Protein AF-A0A6C0HY42-F1 (afdb_monomer)

Solvent-accessible surface area (backbone atoms only — not comparable to full-atom values): 9119 Å² total; per-residue (Å²): 134,84,84,76,76,87,57,76,43,75,45,61,34,90,90,68,52,73,44,54,26,35,78,44,75,42,88,98,57,100,47,29,30,34,29,37,79,88,49,22,34,44,34,54,45,28,61,44,69,70,33,31,77,52,70,77,39,95,42,83,61,40,69,47,57,35,31,26,32,68,61,51,50,46,52,54,63,47,49,51,82,48,88,44,68,67,49,56,48,54,50,49,61,56,50,58,71,39,79,75,55,71,49,68,34,89,91,75,40,67,66,82,74,52,70,69,55,49,44,79,47,73,42,58,66,94,60,50,65,50,74,43,66,39,90,91,49,33,8,33,46,80,48,77,52,61,76,89,78,67,78,76,128

Foldseek 3Di:
DDPQDQDFDWAQAVVRDTWTWGWADDPPDPATFTATPLRWTKFKWFQAFPQCLLVVDPDPVSVVVRGGVVLVSCQRNCVQVPVDPVSVVVVLVVCVVDPVQPDADPPRDRSHDPSRRMDIDTGHPPWDWDWDADPPGRTIDIGTDDPVVPPDD

Mean predicted aligned error: 9.88 Å

pLDDT: mean 71.2, std 15.82, range [33.25, 92.88]

Sequence (153 aa):
MSFMFNYPIILTLPTGETINCKEVPVPNTSYSKLVKSDNSVAVLFCPNDGAGWSTDYPSSAANQLVFDSRIVQAVLSHEFYTNTQSVYEKCMKYISQFPWTQEPYLNNVPFFTAFSGLQVHFIPKHTMFRMFRTEYNGGESIELFHSSKYMVT

Secondary structure (DSSP, 8-state):
--------EEEE-TTS-EEEEEEEEPTTSS-EEEEETTSPEEEEE--STT--TTTS---TTHHHHTTBHHHHHHHHTTTTTTT-HHHHHHHHHHHTTSGGGGSPBGGGB-S----TT-EEEEEPTT-EEEEEE-TTTS-EEEEEE-GGG----

Organism: NCBI:txid1070528

Radius of gyration: 16.17 Å; Cα contacts (8 Å, |Δi|>4): 244; chains: 1; bounding box: 46×38×44 Å

Structure (mmCIF, N/CA/C/O backbone):
data_AF-A0A6C0HY42-F1
#
_entry.id   AF-A0A6C0HY42-F1
#
loop_
_atom_site.group_PDB
_atom_site.id
_atom_site.type_symbol
_atom_site.label_atom_id
_atom_site.label_alt_id
_atom_site.label_comp_id
_atom_site.label_asym_id
_atom_site.label_entity_id
_atom_site.label_seq_id
_atom_site.pdbx_PDB_ins_code
_atom_site.Cartn_x
_atom_site.Cartn_y
_atom_site.Cartn_z
_atom_site.occupancy
_atom_site.B_iso_or_equiv
_atom_site.auth_seq_id
_atom_site.auth_comp_id
_atom_site.auth_asym_id
_atom_site.auth_atom_id
_atom_site.pdbx_PDB_model_num
ATOM 1 N N . MET A 1 1 ? 5.161 -15.107 22.741 1.00 36.44 1 MET A N 1
ATOM 2 C CA . MET A 1 1 ? 3.863 -14.629 22.217 1.00 36.44 1 MET A CA 1
ATOM 3 C C . MET A 1 1 ? 3.922 -13.115 22.190 1.00 36.44 1 MET A C 1
ATOM 5 O O . MET A 1 1 ? 4.096 -12.527 23.248 1.00 36.44 1 MET A O 1
ATOM 9 N N . SER A 1 2 ? 3.900 -12.499 21.007 1.00 36.00 2 SER A N 1
ATOM 10 C CA . SER A 1 2 ? 3.871 -11.037 20.893 1.00 36.00 2 SER A CA 1
ATOM 11 C C . SER A 1 2 ? 2.430 -10.575 21.083 1.00 36.00 2 SER A C 1
ATOM 13 O O . SER A 1 2 ? 1.546 -11.003 20.341 1.00 36.00 2 SER A O 1
ATOM 15 N N . PHE A 1 3 ? 2.183 -9.762 22.107 1.00 38.75 3 PHE A N 1
ATOM 16 C CA . PHE A 1 3 ? 0.905 -9.090 22.298 1.00 38.75 3 PHE A CA 1
ATOM 17 C C . PHE A 1 3 ? 0.795 -8.000 21.231 1.00 38.75 3 PHE A C 1
ATOM 19 O O . PHE A 1 3 ? 1.297 -6.894 21.403 1.00 38.75 3 PHE A O 1
ATOM 26 N N . MET A 1 4 ? 0.182 -8.325 20.093 1.00 45.66 4 MET A N 1
ATOM 27 C CA . MET A 1 4 ? -0.217 -7.305 19.131 1.00 45.66 4 MET A CA 1
ATOM 28 C C . MET A 1 4 ? -1.410 -6.569 19.709 1.00 45.66 4 MET A C 1
ATOM 30 O O . MET A 1 4 ? -2.524 -7.086 19.789 1.00 45.66 4 MET A O 1
ATOM 34 N N . PHE A 1 5 ? -1.131 -5.372 20.197 1.00 43.66 5 PHE A N 1
ATOM 35 C CA . PHE A 1 5 ? -2.146 -4.478 20.688 1.00 43.66 5 PHE A CA 1
ATOM 36 C C . PHE A 1 5 ? -3.115 -4.135 19.548 1.00 43.66 5 PHE A C 1
ATOM 38 O O . PHE A 1 5 ? 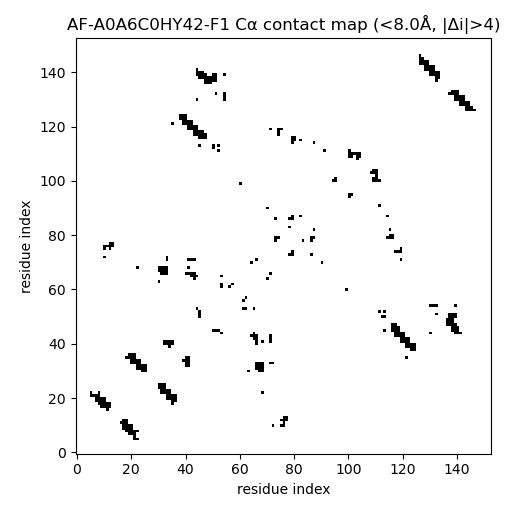-2.751 -3.455 18.594 1.00 43.66 5 PHE A O 1
ATOM 45 N N . ASN A 1 6 ? -4.366 -4.584 19.672 1.00 53.88 6 ASN A N 1
ATOM 46 C CA . ASN A 1 6 ? -5.510 -4.161 18.855 1.00 53.88 6 ASN A CA 1
ATOM 47 C C . ASN A 1 6 ? -5.911 -2.705 19.179 1.00 53.88 6 ASN A C 1
ATOM 49 O O . ASN A 1 6 ? -7.094 -2.403 19.346 1.00 53.88 6 ASN A O 1
ATOM 53 N N . TYR A 1 7 ? -4.948 -1.797 19.345 1.00 57.47 7 TYR A N 1
ATOM 54 C CA . TYR A 1 7 ? -5.291 -0.392 19.498 1.00 57.47 7 TYR A CA 1
ATOM 55 C C . TYR A 1 7 ? -5.738 0.156 18.142 1.00 57.47 7 TYR A C 1
ATOM 57 O O . TYR A 1 7 ? -5.118 -0.156 17.121 1.00 57.47 7 TYR A O 1
ATOM 65 N N . PRO A 1 8 ? -6.821 0.949 18.109 1.00 74.75 8 PRO A N 1
ATOM 66 C CA . PRO A 1 8 ? -7.194 1.651 16.897 1.00 74.75 8 PRO A CA 1
ATOM 67 C C . PRO A 1 8 ? -6.042 2.577 16.497 1.00 74.75 8 PRO A C 1
ATOM 69 O O . PRO A 1 8 ? -5.612 3.429 17.274 1.00 74.75 8 PRO A O 1
ATOM 72 N N . ILE A 1 9 ? -5.538 2.393 15.280 1.00 80.88 9 ILE A N 1
ATOM 73 C CA . ILE A 1 9 ? -4.623 3.329 14.638 1.00 80.88 9 ILE A CA 1
ATOM 74 C C . ILE A 1 9 ? -5.495 4.432 14.058 1.00 80.88 9 ILE A C 1
ATOM 76 O O . ILE A 1 9 ? -6.280 4.189 13.141 1.00 80.88 9 ILE A O 1
ATOM 80 N N . ILE A 1 10 ? -5.372 5.634 14.608 1.00 81.81 10 ILE A N 1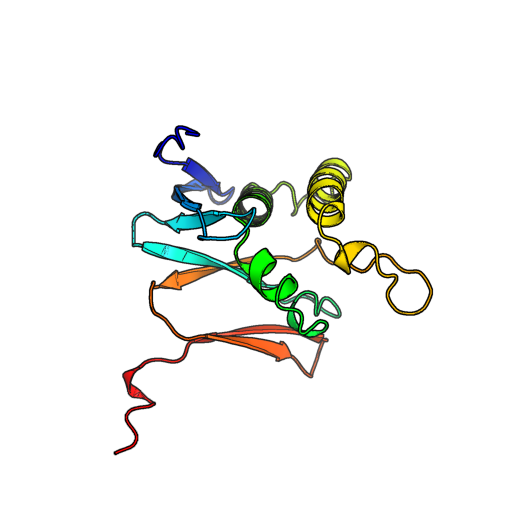
ATOM 81 C CA . ILE A 1 10 ? -6.073 6.814 14.110 1.00 81.81 10 ILE A CA 1
ATOM 82 C C . ILE A 1 10 ? -5.090 7.582 13.234 1.00 81.81 10 ILE A C 1
ATOM 84 O O . ILE A 1 10 ? -4.116 8.143 13.732 1.00 81.81 10 ILE A O 1
ATOM 88 N N . LEU A 1 11 ? -5.329 7.574 11.924 1.00 80.50 11 LEU A N 1
ATOM 89 C CA . LEU A 1 11 ? -4.542 8.341 10.962 1.00 80.50 11 LEU A CA 1
ATOM 90 C C . LEU A 1 11 ? -5.287 9.622 10.621 1.00 80.50 11 LEU A C 1
ATOM 92 O O . LEU A 1 11 ? -6.400 9.563 10.109 1.00 80.50 11 LEU A O 1
ATOM 96 N N . THR A 1 12 ? -4.667 10.770 10.865 1.00 80.25 12 THR A N 1
ATOM 97 C CA . THR A 1 12 ? -5.182 12.053 10.384 1.00 80.25 12 THR A CA 1
ATOM 98 C C . THR A 1 12 ? -4.605 12.311 9.001 1.00 80.25 12 THR A C 1
ATOM 100 O O . THR A 1 12 ? -3.409 12.564 8.859 1.00 80.25 12 THR A O 1
ATOM 103 N N . LEU A 1 13 ? -5.451 12.226 7.979 1.00 78.56 13 LEU A N 1
ATOM 104 C CA . LEU A 1 13 ? -5.133 12.725 6.651 1.00 78.56 13 LEU A CA 1
ATOM 105 C C . LEU A 1 13 ? -5.011 14.252 6.719 1.00 78.56 13 LEU A C 1
ATOM 107 O O . LEU A 1 13 ? -5.702 14.891 7.508 1.00 78.56 13 LEU A O 1
ATOM 111 N N . PRO A 1 14 ? -4.219 14.898 5.866 1.00 67.69 14 PRO A N 1
ATOM 112 C CA . PRO A 1 14 ? -4.125 16.358 5.855 1.00 67.69 14 PRO A CA 1
ATOM 113 C C . PRO A 1 14 ? -5.231 17.058 5.087 1.00 67.69 14 PRO A C 1
ATOM 115 O O . PRO A 1 14 ? -5.273 18.282 5.083 1.00 67.69 14 PRO A O 1
ATOM 118 N N . THR A 1 15 ? -6.189 16.314 4.538 1.00 76.56 15 THR A N 1
ATOM 119 C CA . THR A 1 15 ? -7.536 16.862 4.342 1.00 76.56 15 THR A CA 1
ATOM 120 C C . THR A 1 15 ? -8.206 17.221 5.680 1.00 76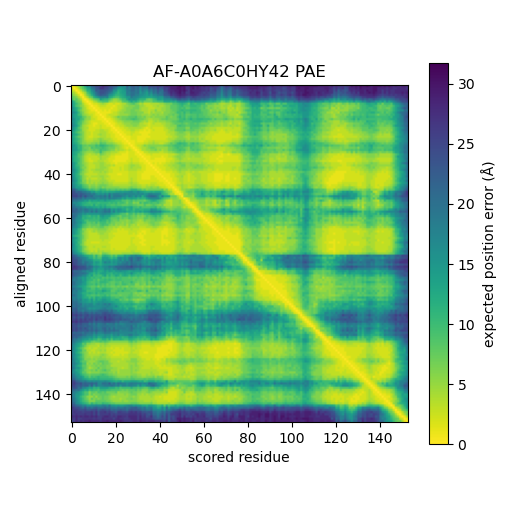.56 15 THR A C 1
ATOM 122 O O . THR A 1 15 ? -9.236 17.885 5.685 1.00 76.56 15 THR A O 1
ATOM 125 N N . GLY A 1 16 ? -7.642 16.787 6.814 1.00 77.94 16 GLY A N 1
ATOM 126 C CA . GLY A 1 16 ? -8.212 16.883 8.157 1.00 77.94 16 GLY A CA 1
ATOM 127 C C . GLY A 1 16 ? -9.094 15.686 8.522 1.00 77.94 16 GLY A C 1
ATOM 128 O O . GLY A 1 16 ? -9.514 15.566 9.671 1.00 77.94 16 GLY A O 1
ATOM 129 N N . GLU A 1 17 ? -9.369 14.791 7.569 1.00 83.25 17 GLU A N 1
ATOM 130 C CA . GLU A 1 17 ? -10.146 13.575 7.800 1.00 83.25 17 GLU A CA 1
ATOM 131 C C . GLU A 1 17 ? -9.366 12.595 8.680 1.00 83.25 17 GLU A C 1
ATOM 133 O O . GLU A 1 17 ? -8.184 12.339 8.456 1.00 83.25 17 GLU A O 1
ATOM 138 N N . THR A 1 18 ? -10.035 12.002 9.665 1.00 84.69 18 THR A N 1
ATOM 139 C CA . THR A 1 18 ? -9.458 10.933 10.478 1.00 84.69 18 THR A CA 1
ATOM 140 C C . THR A 1 18 ? -9.950 9.575 10.006 1.00 84.69 18 THR A C 1
ATOM 142 O O . THR A 1 18 ? -11.141 9.342 9.808 1.00 84.69 18 THR A O 1
ATOM 145 N N . ILE A 1 19 ? -9.013 8.647 9.849 1.00 85.69 19 ILE A N 1
ATOM 146 C CA . ILE A 1 19 ? -9.291 7.266 9.500 1.00 85.69 19 ILE A CA 1
ATOM 147 C C . ILE A 1 19 ? -8.983 6.378 10.697 1.00 85.69 19 ILE A C 1
ATOM 149 O O . ILE A 1 19 ? -7.846 6.311 11.161 1.00 85.69 19 ILE A O 1
ATOM 153 N N . ASN A 1 20 ? -9.986 5.613 11.122 1.00 89.25 20 ASN A N 1
ATOM 154 C CA . ASN A 1 20 ? -9.824 4.561 12.116 1.00 89.25 20 ASN A CA 1
ATOM 155 C C . ASN A 1 20 ? -9.437 3.247 11.436 1.00 89.25 20 ASN A C 1
ATOM 157 O O . ASN A 1 20 ? -10.212 2.682 10.660 1.00 89.25 20 ASN A O 1
ATOM 161 N N . CYS A 1 21 ? -8.246 2.756 11.754 1.00 90.12 21 CYS A N 1
ATOM 162 C CA . CYS A 1 21 ? -7.685 1.524 11.225 1.00 90.12 21 CYS A CA 1
ATOM 163 C C . CYS A 1 21 ? -7.236 0.576 12.338 1.00 90.12 21 CYS A C 1
ATOM 165 O O . CYS A 1 21 ? -7.128 0.938 13.507 1.00 90.12 21 CYS A O 1
ATOM 167 N N . LYS A 1 22 ? -6.915 -0.652 11.946 1.00 91.12 22 LYS A N 1
ATOM 168 C CA . LYS A 1 22 ? -6.145 -1.609 12.738 1.00 91.12 22 LYS A CA 1
ATOM 169 C C . LYS A 1 22 ? -5.136 -2.320 11.849 1.00 91.12 22 LYS A C 1
ATOM 171 O O . LYS A 1 22 ? -5.382 -2.513 10.656 1.00 91.12 22 LYS A O 1
ATOM 176 N N . GLU A 1 23 ? -4.031 -2.748 12.440 1.00 91.00 23 GLU A N 1
ATOM 177 C CA . GLU A 1 23 ? -3.105 -3.665 11.787 1.00 91.00 23 GLU A CA 1
ATOM 178 C C . GLU A 1 23 ? -3.580 -5.107 11.947 1.00 91.00 23 GLU A C 1
ATOM 180 O O . GLU A 1 23 ? -3.886 -5.568 13.045 1.00 91.00 23 GLU A O 1
ATOM 185 N N . VAL A 1 24 ? -3.645 -5.830 10.831 1.00 90.38 24 VAL A N 1
ATOM 186 C CA . VAL A 1 24 ? -4.001 -7.247 10.797 1.00 90.38 24 VAL A CA 1
ATOM 187 C C . VAL A 1 24 ? -2.799 -8.038 10.288 1.00 90.38 24 VAL A C 1
ATOM 189 O O . VAL A 1 24 ? -2.446 -7.899 9.116 1.00 90.38 24 VAL A O 1
ATOM 192 N N . PRO A 1 25 ? -2.159 -8.869 11.124 1.00 88.44 25 PRO A N 1
ATOM 193 C CA . PRO A 1 25 ? -1.016 -9.682 10.714 1.00 88.44 25 PRO A CA 1
ATOM 194 C C . PRO A 1 25 ? -1.400 -10.661 9.613 1.00 88.44 25 PRO A C 1
ATOM 196 O O . PRO A 1 25 ? -2.484 -11.250 9.654 1.00 88.44 25 PRO A O 1
ATOM 199 N N . VAL A 1 26 ? -0.505 -10.869 8.650 1.00 83.25 26 VAL A N 1
ATOM 200 C CA . VAL A 1 26 ? -0.706 -11.881 7.612 1.00 83.25 26 VAL A CA 1
ATOM 201 C C . VAL A 1 26 ? 0.022 -13.162 8.018 1.00 83.25 26 VAL A C 1
ATOM 203 O O . VAL A 1 26 ? 1.242 -13.129 8.207 1.00 83.25 26 VAL A O 1
ATOM 206 N N . PRO A 1 27 ? -0.692 -14.298 8.162 1.00 81.88 27 PRO A N 1
ATOM 207 C CA . PRO A 1 27 ? -0.080 -15.559 8.566 1.00 81.88 27 PRO A CA 1
ATOM 208 C C . PRO A 1 27 ? 1.107 -15.938 7.677 1.00 81.88 27 PRO A C 1
ATOM 210 O O . PRO A 1 27 ? 1.027 -15.815 6.457 1.00 81.88 27 PRO A O 1
ATOM 213 N N . ASN A 1 28 ? 2.178 -16.446 8.292 1.00 78.94 28 ASN A N 1
ATOM 214 C CA . ASN A 1 28 ? 3.399 -16.915 7.620 1.00 78.94 28 ASN A CA 1
ATOM 215 C C . ASN A 1 28 ? 4.183 -15.834 6.857 1.00 78.94 28 ASN A C 1
ATOM 217 O O . ASN A 1 28 ? 4.946 -16.149 5.947 1.00 78.94 28 ASN A O 1
ATOM 221 N N . THR A 1 29 ? 4.014 -14.565 7.227 1.00 74.12 29 THR A N 1
ATOM 222 C CA . THR A 1 29 ? 4.764 -13.446 6.642 1.00 74.12 29 THR A CA 1
ATOM 223 C C . THR A 1 29 ? 5.263 -12.503 7.738 1.00 74.12 29 THR A C 1
ATOM 225 O O . THR A 1 29 ? 4.818 -12.577 8.884 1.00 74.12 29 THR A O 1
ATOM 228 N N . SER A 1 30 ? 6.193 -11.611 7.395 1.00 73.62 30 SER A N 1
ATOM 229 C CA . SER A 1 30 ? 6.745 -10.592 8.301 1.00 73.62 30 SER A CA 1
ATOM 230 C C . SER A 1 30 ? 5.950 -9.277 8.314 1.00 73.62 30 SER A C 1
ATOM 232 O O . SER A 1 30 ? 6.405 -8.296 8.913 1.00 73.62 30 SER A O 1
ATOM 234 N N . TYR A 1 31 ? 4.786 -9.226 7.654 1.00 78.44 31 TYR A N 1
ATOM 235 C CA . TYR A 1 31 ? 4.009 -7.999 7.499 1.00 7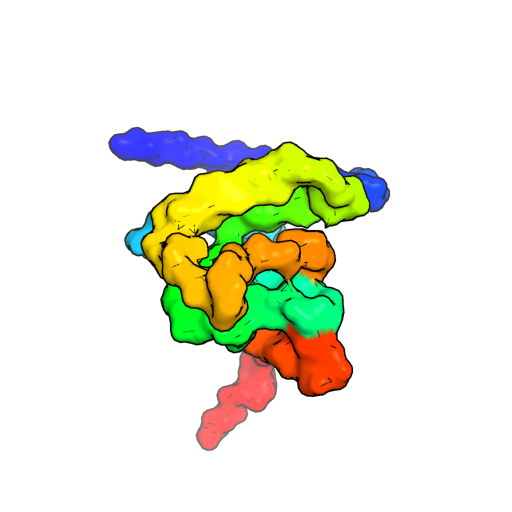8.44 31 TYR A CA 1
ATOM 236 C C . TYR A 1 31 ? 2.565 -8.113 8.001 1.00 78.44 31 TYR A C 1
ATOM 238 O O . TYR A 1 31 ? 2.004 -9.190 8.228 1.00 78.44 31 TYR A O 1
ATOM 246 N N . SER A 1 32 ? 1.960 -6.945 8.178 1.00 88.31 32 SER A N 1
ATOM 247 C CA . SER A 1 32 ? 0.561 -6.734 8.536 1.00 88.31 32 SER A CA 1
ATOM 248 C C . SER A 1 32 ? -0.115 -5.857 7.486 1.00 88.31 32 SER A C 1
ATOM 250 O O . SER A 1 32 ? 0.539 -5.082 6.793 1.00 88.31 32 SER A O 1
ATOM 252 N 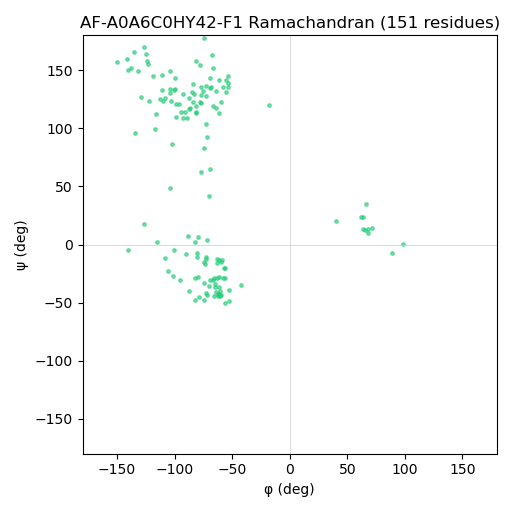N . LYS A 1 33 ? -1.438 -5.980 7.367 1.00 91.00 33 LYS A N 1
ATOM 253 C CA . LYS A 1 33 ? -2.283 -5.139 6.513 1.00 91.00 33 LYS A CA 1
ATOM 254 C C . LYS A 1 33 ? -2.952 -4.060 7.334 1.00 91.00 33 LYS A C 1
ATOM 256 O O . LYS A 1 33 ? -3.392 -4.332 8.451 1.00 91.00 33 LYS A O 1
ATOM 261 N N . LEU A 1 34 ? -3.100 -2.871 6.763 1.00 92.31 34 LEU A N 1
ATOM 262 C CA . LEU A 1 34 ? -3.936 -1.836 7.358 1.00 92.31 34 LEU A CA 1
ATOM 263 C C . LEU A 1 34 ? -5.397 -2.055 6.939 1.00 92.31 34 LEU A C 1
ATOM 265 O O . LEU A 1 34 ? -5.708 -2.117 5.748 1.00 92.31 34 LEU A O 1
ATOM 269 N N . VAL A 1 35 ? -6.289 -2.196 7.919 1.00 92.00 35 VAL A N 1
ATOM 270 C CA . VAL A 1 35 ? -7.721 -2.444 7.703 1.00 92.00 35 VAL A CA 1
ATOM 271 C C . VAL A 1 35 ? -8.530 -1.339 8.371 1.00 92.00 35 VAL A C 1
ATOM 273 O O . VAL A 1 35 ? -8.396 -1.133 9.577 1.00 92.00 35 VAL A O 1
ATOM 276 N N . LYS A 1 36 ? -9.372 -0.643 7.601 1.00 91.00 36 LYS A N 1
ATOM 277 C CA . LYS A 1 36 ? -10.301 0.383 8.101 1.00 91.00 36 LYS A CA 1
ATOM 278 C C . LYS A 1 36 ? -11.399 -0.230 8.977 1.00 91.00 36 LYS A C 1
ATOM 280 O O . LYS A 1 36 ? -11.671 -1.432 8.929 1.00 91.00 36 LYS A O 1
ATOM 285 N N . SER A 1 37 ? -12.076 0.611 9.755 1.00 88.00 37 SER A N 1
ATOM 286 C CA . SER A 1 37 ? -13.224 0.227 10.591 1.00 88.00 37 SER A CA 1
ATOM 287 C C . SER A 1 37 ? -14.389 -0.398 9.812 1.00 88.00 37 SER A C 1
ATOM 289 O O . SER A 1 37 ? -15.094 -1.243 10.357 1.00 88.00 37 SER A O 1
ATOM 291 N N . ASP A 1 38 ? -14.566 -0.043 8.537 1.00 89.06 38 ASP A N 1
ATOM 292 C CA . ASP A 1 38 ? -15.555 -0.635 7.621 1.00 89.06 38 ASP A CA 1
ATOM 293 C C . ASP A 1 38 ? -15.118 -1.992 7.021 1.00 89.06 38 ASP A C 1
ATOM 295 O O . ASP A 1 38 ? -15.807 -2.561 6.177 1.00 89.06 38 ASP A O 1
ATOM 299 N N . ASN A 1 39 ? -13.991 -2.540 7.485 1.00 88.94 39 ASN A N 1
ATOM 300 C CA . ASN A 1 39 ? -13.318 -3.740 6.984 1.00 88.94 39 ASN A CA 1
ATOM 301 C C . ASN A 1 39 ? -12.697 -3.619 5.583 1.00 88.94 39 ASN A C 1
ATOM 303 O O . ASN A 1 39 ? -12.245 -4.633 5.049 1.00 88.94 39 ASN A O 1
ATOM 307 N N . SER A 1 40 ? -12.609 -2.433 4.982 1.00 92.50 40 SER A N 1
ATOM 308 C CA . SER A 1 40 ? -11.810 -2.255 3.767 1.00 92.50 40 SER A CA 1
ATOM 309 C C . SER A 1 40 ? -10.308 -2.383 4.061 1.00 92.50 40 SER A C 1
ATOM 311 O O . SER A 1 40 ? -9.817 -2.012 5.129 1.00 92.50 40 SER A O 1
ATOM 313 N N . VAL A 1 41 ? -9.573 -2.970 3.120 1.00 92.38 41 VAL A N 1
ATOM 314 C CA . VAL A 1 41 ? -8.137 -3.247 3.199 1.00 92.38 41 VAL A CA 1
ATOM 315 C C . VAL A 1 41 ? -7.401 -2.224 2.347 1.00 92.38 41 VAL A C 1
ATOM 317 O O . VAL A 1 41 ? -7.760 -2.012 1.190 1.00 92.38 41 VAL A O 1
ATOM 320 N N . ALA A 1 42 ? -6.371 -1.601 2.911 1.00 92.88 42 ALA A N 1
ATOM 321 C CA . ALA A 1 42 ? -5.513 -0.686 2.173 1.00 92.88 42 ALA A CA 1
ATOM 322 C C . ALA A 1 42 ? -4.660 -1.435 1.139 1.00 92.88 42 ALA A C 1
ATOM 324 O O . ALA A 1 42 ? -4.053 -2.462 1.453 1.00 92.88 42 ALA A O 1
ATOM 325 N N . VAL A 1 43 ? -4.599 -0.887 -0.072 1.00 91.12 43 VAL A N 1
ATOM 326 C CA . VAL A 1 43 ? -3.778 -1.364 -1.185 1.00 91.12 43 VAL A CA 1
ATOM 327 C C . VAL A 1 43 ? -2.974 -0.198 -1.740 1.00 91.12 43 VAL A C 1
ATOM 329 O O . VAL A 1 43 ? -3.532 0.853 -2.056 1.00 91.12 43 VAL A O 1
ATOM 332 N N . LEU A 1 44 ? -1.664 -0.390 -1.835 1.00 87.88 44 LEU A N 1
ATOM 333 C CA . LEU A 1 44 ? -0.729 0.550 -2.438 1.00 87.88 44 LEU A CA 1
ATOM 334 C C . LEU A 1 44 ? -0.679 0.349 -3.947 1.00 87.88 44 LEU A C 1
ATOM 336 O O . LEU A 1 44 ? -0.625 -0.784 -4.411 1.00 87.88 44 LEU A O 1
ATOM 340 N N . PHE A 1 45 ? -0.644 1.445 -4.691 1.00 85.62 45 PHE A N 1
ATOM 341 C CA . PHE A 1 45 ? -0.405 1.460 -6.133 1.00 85.62 45 PHE A CA 1
ATOM 342 C C . PHE A 1 45 ? 0.280 2.774 -6.513 1.00 85.62 45 PHE A C 1
ATOM 344 O O . PHE A 1 45 ? 0.163 3.759 -5.780 1.00 85.62 45 PHE A O 1
ATOM 351 N N . CYS A 1 46 ? 0.990 2.813 -7.639 1.00 82.38 46 CYS A N 1
ATOM 352 C CA . CYS A 1 46 ? 1.618 4.042 -8.121 1.00 82.38 46 CYS A CA 1
ATOM 353 C C . CYS A 1 46 ? 1.039 4.478 -9.476 1.00 82.38 46 CYS A C 1
ATOM 355 O O . CYS A 1 46 ? 1.459 3.953 -10.503 1.00 82.38 46 CYS A O 1
ATOM 357 N N . PRO A 1 47 ? 0.095 5.437 -9.527 1.00 78.31 47 PRO A N 1
ATOM 358 C CA . PRO A 1 47 ? -0.512 5.879 -10.788 1.00 78.31 47 PRO A CA 1
ATOM 359 C C . PRO A 1 47 ? 0.408 6.730 -11.672 1.00 78.31 47 PRO A C 1
ATOM 361 O O . PRO A 1 47 ? 0.077 6.984 -12.830 1.00 78.31 47 PRO A O 1
ATOM 364 N N . ASN A 1 48 ? 1.535 7.196 -11.132 1.00 71.50 48 ASN A N 1
ATOM 365 C CA . ASN A 1 48 ? 2.444 8.098 -11.828 1.00 71.50 48 ASN A CA 1
ATOM 366 C C . ASN A 1 48 ? 3.325 7.367 -12.852 1.00 71.50 48 ASN A C 1
ATOM 368 O O . ASN A 1 48 ? 3.614 6.177 -12.719 1.00 71.50 48 ASN A O 1
ATOM 372 N N . ASP A 1 49 ? 3.774 8.123 -13.855 1.00 64.50 49 ASP A N 1
ATOM 373 C CA . ASP A 1 49 ? 4.562 7.630 -14.982 1.00 64.50 49 ASP A CA 1
ATOM 374 C C . ASP A 1 49 ? 5.819 6.862 -14.555 1.00 64.50 49 ASP A C 1
ATOM 376 O O . ASP A 1 49 ? 6.581 7.305 -13.695 1.00 64.50 49 ASP A O 1
ATOM 380 N N . GLY A 1 50 ? 6.062 5.727 -15.212 1.00 56.75 50 GLY A N 1
ATOM 381 C CA . GLY A 1 50 ? 7.297 4.951 -15.072 1.00 56.75 50 GLY A CA 1
ATOM 382 C C . GLY A 1 50 ? 7.506 4.276 -13.714 1.00 56.75 50 GLY A C 1
ATOM 383 O O . GLY A 1 50 ? 8.619 3.833 -13.443 1.00 56.75 50 GLY A O 1
ATOM 384 N N . ALA A 1 51 ? 6.476 4.203 -12.866 1.00 63.91 51 ALA A N 1
ATOM 385 C CA . ALA A 1 51 ? 6.625 3.678 -11.518 1.00 63.91 51 ALA A CA 1
ATOM 386 C C . ALA A 1 51 ? 6.588 2.150 -11.452 1.00 63.91 51 ALA A C 1
ATOM 388 O O . ALA A 1 51 ? 7.451 1.593 -10.780 1.00 63.91 51 ALA A O 1
ATOM 389 N N . GLY A 1 52 ? 5.607 1.504 -12.109 1.00 57.66 52 GLY A N 1
ATOM 390 C CA . GLY A 1 52 ? 5.490 0.048 -12.321 1.00 57.66 52 GLY A CA 1
ATOM 391 C C . GLY A 1 52 ? 5.869 -0.876 -11.153 1.00 57.66 52 GLY A C 1
ATOM 392 O O . GLY A 1 52 ? 6.211 -2.029 -11.385 1.00 57.66 52 GLY A O 1
ATOM 393 N N . TRP A 1 53 ? 5.881 -0.388 -9.912 1.00 69.69 53 TRP A N 1
ATOM 394 C CA . TRP A 1 53 ? 6.757 -0.931 -8.867 1.00 69.69 53 TRP A CA 1
ATOM 395 C C . TRP A 1 53 ? 6.349 -2.336 -8.415 1.00 69.69 53 TRP A C 1
ATOM 397 O O . TRP A 1 53 ? 7.203 -3.138 -8.037 1.00 69.69 53 TRP A O 1
ATOM 407 N N . SER A 1 54 ? 5.054 -2.647 -8.476 1.00 70.56 54 SER A N 1
ATOM 408 C CA . SER A 1 54 ? 4.513 -3.967 -8.162 1.00 70.56 54 SER A CA 1
ATOM 409 C C . SER A 1 54 ? 4.193 -4.783 -9.418 1.00 70.56 54 SER A C 1
ATOM 411 O O . SER A 1 54 ? 4.267 -6.010 -9.380 1.00 70.56 54 SER A O 1
ATOM 413 N N . THR A 1 55 ? 3.888 -4.130 -10.546 1.00 67.69 55 THR A N 1
ATOM 414 C CA . THR A 1 55 ? 3.557 -4.808 -11.812 1.00 67.69 55 THR A CA 1
ATOM 415 C C . THR A 1 55 ? 4.773 -5.250 -12.623 1.00 67.69 55 THR A C 1
ATOM 417 O O . THR A 1 55 ? 4.686 -6.244 -13.342 1.00 67.69 55 THR A O 1
ATOM 420 N N . ASP A 1 56 ? 5.903 -4.550 -12.513 1.00 65.56 56 ASP A N 1
ATOM 421 C CA . ASP A 1 56 ? 7.132 -4.850 -13.263 1.00 65.56 56 ASP A CA 1
ATOM 422 C C . ASP A 1 56 ? 7.938 -5.993 -12.622 1.00 65.56 56 ASP A C 1
ATOM 424 O O . ASP A 1 56 ? 8.892 -6.497 -13.218 1.00 65.56 56 ASP A O 1
ATOM 428 N N . TYR A 1 57 ? 7.534 -6.461 -11.434 1.00 61.78 57 TYR A N 1
ATOM 429 C CA . TYR A 1 57 ? 8.175 -7.582 -10.755 1.00 61.78 57 TYR A CA 1
ATOM 430 C C . TYR A 1 57 ? 7.158 -8.581 -10.204 1.00 61.78 57 TYR A C 1
ATOM 432 O O . TYR A 1 57 ? 6.668 -8.434 -9.081 1.00 61.78 57 TYR A O 1
ATOM 440 N N . PRO A 1 58 ? 6.868 -9.653 -10.960 1.00 58.19 58 PRO A N 1
ATOM 441 C CA . PRO A 1 58 ? 5.941 -10.695 -10.548 1.00 58.19 58 PRO A CA 1
ATOM 442 C C . PRO A 1 58 ? 6.596 -11.636 -9.524 1.00 58.19 58 PRO A C 1
ATOM 444 O O . PRO A 1 58 ? 6.756 -12.830 -9.768 1.00 58.19 58 PRO A O 1
ATOM 447 N N . SER A 1 59 ? 6.985 -11.115 -8.358 1.00 63.81 59 SER A N 1
ATOM 448 C CA . SER A 1 59 ? 7.383 -11.941 -7.220 1.00 63.81 59 SER A CA 1
ATOM 449 C C . SER A 1 59 ? 6.286 -11.992 -6.167 1.00 63.81 59 SER A C 1
ATOM 451 O O . SER A 1 59 ? 5.538 -11.039 -5.932 1.00 63.81 59 SER A O 1
ATOM 453 N N . SER A 1 60 ? 6.224 -13.122 -5.466 1.00 64.38 60 SER A N 1
ATOM 454 C CA . SER A 1 60 ? 5.324 -13.311 -4.329 1.00 64.38 60 SER A CA 1
ATOM 455 C C . SER A 1 60 ? 5.523 -12.266 -3.235 1.00 64.38 60 SER A C 1
ATOM 457 O O . SER A 1 60 ? 4.622 -12.081 -2.426 1.00 64.38 60 SER A O 1
ATOM 459 N N . ALA A 1 61 ? 6.670 -11.591 -3.195 1.00 64.81 61 ALA A N 1
ATOM 460 C CA . ALA A 1 61 ? 7.000 -10.617 -2.177 1.00 64.81 61 ALA A CA 1
ATOM 461 C C . ALA A 1 61 ? 6.686 -9.167 -2.592 1.00 64.81 61 ALA A C 1
ATOM 463 O O . ALA A 1 61 ? 6.246 -8.399 -1.739 1.00 64.81 61 ALA A O 1
ATOM 464 N N . ALA A 1 62 ? 6.757 -8.808 -3.879 1.00 65.06 62 ALA A N 1
ATOM 465 C CA . ALA A 1 62 ? 6.180 -7.549 -4.371 1.00 65.06 62 ALA A CA 1
ATOM 466 C C . ALA A 1 62 ? 4.664 -7.501 -4.102 1.00 65.06 62 ALA A C 1
ATOM 468 O O . ALA A 1 62 ? 4.156 -6.543 -3.522 1.00 65.06 62 ALA A O 1
ATOM 469 N N . ASN A 1 63 ? 3.972 -8.617 -4.354 1.00 69.94 63 ASN A N 1
ATOM 470 C CA . ASN A 1 63 ? 2.554 -8.802 -4.020 1.00 69.94 63 ASN A CA 1
ATOM 471 C C . ASN A 1 63 ? 2.241 -8.743 -2.511 1.00 69.94 63 ASN A C 1
ATOM 473 O O . ASN A 1 63 ? 1.077 -8.639 -2.128 1.00 69.94 63 ASN A O 1
ATOM 477 N N . GLN A 1 64 ? 3.243 -8.854 -1.635 1.00 73.81 64 GLN A N 1
ATOM 478 C CA . GLN A 1 64 ? 3.068 -8.685 -0.189 1.00 73.81 64 GLN A CA 1
ATOM 479 C C . GLN A 1 64 ? 3.203 -7.218 0.215 1.00 73.81 64 GLN A C 1
ATOM 481 O O . GLN A 1 64 ? 2.419 -6.733 1.031 1.00 73.81 64 GLN A O 1
ATOM 486 N N . LEU A 1 65 ? 4.149 -6.500 -0.394 1.00 77.62 65 LEU A N 1
ATOM 487 C CA . LEU A 1 65 ? 4.400 -5.095 -0.088 1.00 77.62 65 LEU A CA 1
ATOM 488 C C . LEU A 1 65 ? 3.241 -4.177 -0.459 1.00 77.62 65 LEU A C 1
ATOM 490 O O . LEU A 1 65 ? 3.037 -3.190 0.242 1.00 77.62 65 LEU A O 1
ATOM 494 N N . VAL A 1 66 ? 2.432 -4.521 -1.471 1.00 84.44 66 VAL A N 1
ATOM 495 C CA . VAL A 1 66 ? 1.226 -3.739 -1.823 1.00 84.44 66 VAL A CA 1
ATOM 496 C C . VAL A 1 66 ? 0.214 -3.640 -0.673 1.00 84.44 66 VAL A C 1
ATOM 498 O O . VAL A 1 66 ? -0.677 -2.798 -0.713 1.00 84.44 66 VAL A O 1
ATOM 501 N N . PHE A 1 67 ? 0.347 -4.476 0.362 1.00 87.75 67 PHE A N 1
ATOM 502 C CA . PHE A 1 67 ? -0.502 -4.454 1.549 1.00 87.75 67 PHE A CA 1
ATOM 503 C C . PHE A 1 67 ? 0.242 -4.087 2.844 1.00 87.75 67 PHE A C 1
ATOM 505 O O . PHE A 1 67 ? -0.389 -4.123 3.900 1.00 87.75 67 PHE A O 1
ATOM 512 N N . ASP A 1 68 ? 1.547 -3.785 2.820 1.00 86.44 68 ASP A N 1
ATOM 513 C CA . ASP A 1 68 ? 2.315 -3.573 4.056 1.00 86.44 68 ASP A CA 1
ATOM 514 C C . ASP A 1 68 ? 1.848 -2.307 4.790 1.00 86.44 68 ASP A C 1
ATOM 516 O O . ASP A 1 68 ? 1.931 -1.185 4.282 1.00 86.44 68 ASP A O 1
ATOM 520 N N . SER A 1 69 ? 1.362 -2.488 6.018 1.00 87.06 69 SER A N 1
ATOM 521 C CA . SER A 1 69 ? 0.761 -1.429 6.823 1.00 87.06 69 SER A CA 1
ATOM 522 C C . SER A 1 69 ? 1.718 -0.291 7.146 1.00 87.06 69 SER A C 1
ATOM 524 O O . SER A 1 69 ? 1.248 0.831 7.327 1.00 87.06 69 SER A O 1
ATOM 526 N N . ARG A 1 70 ? 3.033 -0.531 7.222 1.00 81.19 70 ARG A N 1
ATOM 527 C CA . ARG A 1 70 ? 4.011 0.529 7.509 1.00 81.19 70 ARG A CA 1
ATOM 528 C C . ARG A 1 70 ? 4.158 1.461 6.322 1.00 81.19 70 ARG A C 1
ATOM 530 O O . ARG A 1 70 ? 4.159 2.673 6.506 1.00 81.19 70 ARG A O 1
ATOM 537 N N . ILE A 1 71 ? 4.237 0.894 5.117 1.00 80.62 71 ILE A N 1
ATOM 538 C CA . ILE A 1 71 ? 4.322 1.676 3.881 1.00 80.62 71 ILE A CA 1
ATOM 539 C C . ILE A 1 71 ? 3.009 2.442 3.683 1.00 80.62 71 ILE A C 1
ATOM 541 O O . ILE A 1 71 ? 3.040 3.646 3.450 1.00 80.62 71 ILE A O 1
ATOM 545 N N . VAL A 1 72 ? 1.857 1.791 3.886 1.00 86.56 72 VAL A N 1
ATOM 546 C CA . VAL A 1 72 ? 0.537 2.448 3.840 1.00 86.56 72 VAL A CA 1
ATOM 547 C C . VAL A 1 72 ? 0.454 3.623 4.815 1.00 86.56 72 VAL A C 1
ATOM 549 O O . VAL A 1 72 ? 0.041 4.712 4.423 1.00 86.56 72 VAL A O 1
ATOM 552 N N . GLN A 1 73 ? 0.831 3.424 6.081 1.00 83.50 73 GLN A N 1
ATOM 553 C CA . GLN A 1 73 ? 0.780 4.481 7.095 1.00 83.50 73 GLN A CA 1
ATOM 554 C C . GLN A 1 73 ? 1.675 5.659 6.726 1.00 83.50 73 GLN A C 1
ATOM 556 O O . GLN A 1 73 ? 1.238 6.800 6.847 1.00 83.50 73 GLN A O 1
ATOM 561 N N . ALA A 1 74 ? 2.885 5.383 6.239 1.00 77.06 74 ALA A N 1
ATOM 562 C CA . ALA A 1 74 ? 3.805 6.421 5.808 1.00 77.06 74 ALA A CA 1
ATOM 563 C C . ALA A 1 74 ? 3.248 7.199 4.593 1.00 77.06 74 ALA A C 1
ATOM 565 O O . ALA A 1 74 ? 3.302 8.426 4.583 1.00 77.06 74 ALA A O 1
ATOM 566 N N . VAL A 1 75 ? 2.626 6.522 3.611 1.00 79.62 75 VAL A N 1
ATOM 567 C CA . VAL A 1 75 ? 1.955 7.171 2.461 1.00 79.62 75 VAL A CA 1
ATOM 568 C C . VAL A 1 75 ? 0.789 8.055 2.914 1.00 79.62 75 VAL A C 1
ATOM 570 O O . VAL A 1 75 ? 0.669 9.198 2.470 1.00 79.62 75 VAL A O 1
ATOM 573 N N . LEU A 1 76 ? -0.050 7.571 3.834 1.00 81.06 76 LEU A N 1
ATOM 574 C CA . LEU A 1 76 ? -1.210 8.319 4.329 1.00 81.06 76 LEU A CA 1
ATOM 575 C C . LEU A 1 76 ? -0.825 9.524 5.204 1.00 81.06 76 LEU A C 1
ATOM 577 O O . LEU A 1 76 ? -1.477 10.566 5.112 1.00 81.06 76 LEU A O 1
ATOM 581 N N . SER A 1 77 ? 0.238 9.424 6.009 1.00 74.12 77 SER A N 1
ATOM 582 C CA . SER A 1 77 ? 0.678 10.482 6.934 1.00 74.12 77 SER A CA 1
ATOM 583 C C . SER A 1 77 ? 1.307 11.710 6.256 1.00 74.12 77 SER A C 1
ATOM 585 O O . SER A 1 77 ? 1.739 12.629 6.945 1.00 74.12 77 SER A O 1
ATOM 587 N N . HIS A 1 78 ? 1.338 11.760 4.917 1.00 61.84 78 HIS A N 1
ATOM 588 C CA . HIS A 1 78 ? 1.901 12.861 4.116 1.00 61.84 78 HIS A CA 1
ATOM 589 C C . HIS A 1 78 ? 3.397 13.114 4.258 1.00 61.84 78 HIS A C 1
ATOM 591 O O . HIS A 1 78 ? 3.933 14.073 3.696 1.00 61.84 78 HIS A O 1
ATOM 597 N N . GLU A 1 79 ? 4.092 12.166 4.869 1.00 52.69 79 GLU A N 1
ATOM 598 C CA . GLU A 1 79 ? 5.541 12.062 4.821 1.00 52.69 79 GLU A CA 1
ATOM 599 C C . GLU A 1 79 ? 6.072 11.909 3.363 1.00 52.69 79 GLU A C 1
ATOM 601 O O . GLU A 1 79 ? 7.251 12.147 3.127 1.00 52.69 79 GLU A O 1
ATOM 606 N N . PHE A 1 80 ? 5.217 11.610 2.364 1.00 51.16 80 PHE A N 1
ATOM 607 C CA . PHE A 1 80 ? 5.608 11.437 0.947 1.00 51.16 80 PHE A CA 1
ATOM 608 C C . PHE A 1 80 ? 5.195 12.540 -0.041 1.00 51.16 80 PHE A C 1
ATOM 610 O O . PHE A 1 80 ? 5.691 12.543 -1.167 1.00 51.16 80 PHE A O 1
ATOM 617 N N . TYR A 1 81 ? 4.318 13.482 0.330 1.00 44.78 81 TYR A N 1
ATOM 618 C CA . TYR A 1 81 ? 4.047 14.655 -0.528 1.00 44.78 81 TYR A CA 1
ATOM 619 C C . TYR A 1 81 ? 5.135 15.718 -0.381 1.00 44.78 81 TYR A C 1
ATOM 621 O O . TYR A 1 81 ? 5.432 16.461 -1.315 1.00 44.78 81 TYR A O 1
ATOM 629 N N . THR A 1 82 ? 5.767 15.757 0.789 1.00 46.91 82 THR A N 1
ATOM 630 C CA . THR A 1 82 ? 7.050 16.421 0.970 1.00 46.91 82 THR A CA 1
ATOM 631 C C . THR A 1 82 ? 8.114 15.361 0.713 1.00 46.91 82 THR A C 1
ATOM 633 O O . THR A 1 82 ? 8.177 14.370 1.426 1.00 46.91 82 THR A O 1
ATOM 636 N N . ASN A 1 83 ? 8.909 15.505 -0.346 1.00 50.97 83 ASN A N 1
ATOM 637 C CA . ASN A 1 83 ? 9.978 14.563 -0.693 1.00 50.97 83 ASN A CA 1
ATOM 638 C C . ASN A 1 83 ? 11.120 14.657 0.339 1.00 50.97 83 ASN A C 1
ATOM 640 O O . ASN A 1 83 ? 12.203 15.165 0.053 1.00 50.97 83 ASN A O 1
ATOM 644 N N . THR A 1 84 ? 10.849 14.285 1.590 1.00 53.62 84 THR A N 1
ATOM 645 C CA . THR A 1 84 ? 11.830 14.340 2.663 1.00 53.62 84 THR A CA 1
ATOM 646 C C . THR A 1 84 ? 12.616 13.040 2.649 1.00 53.62 84 THR A C 1
ATOM 648 O O . THR A 1 84 ? 12.087 11.948 2.853 1.00 53.62 84 THR A O 1
ATOM 651 N N . GLN A 1 85 ? 13.917 13.179 2.414 1.00 62.34 85 GLN A N 1
ATOM 652 C CA . GLN A 1 85 ? 14.909 12.107 2.381 1.00 62.34 85 GLN A CA 1
ATOM 653 C C . GLN A 1 85 ? 14.729 11.066 3.514 1.00 62.34 85 GLN A C 1
ATOM 655 O O . GLN A 1 85 ? 14.902 9.871 3.292 1.00 62.34 85 GLN A O 1
ATOM 660 N N . SER A 1 86 ? 14.292 11.493 4.706 1.00 63.91 86 SER A N 1
ATOM 661 C CA . SER A 1 86 ? 14.096 10.631 5.883 1.00 63.91 86 SER A CA 1
ATOM 662 C C . SER A 1 86 ? 13.054 9.518 5.698 1.00 63.91 86 SER A C 1
ATOM 664 O O . SER A 1 86 ? 13.221 8.413 6.214 1.00 63.91 86 SER A O 1
ATOM 666 N N . VAL A 1 87 ? 11.969 9.785 4.977 1.00 62.75 87 VAL A N 1
ATOM 667 C CA . VAL A 1 87 ? 10.840 8.850 4.820 1.00 62.75 87 VAL A CA 1
ATOM 668 C C . VAL A 1 87 ? 11.192 7.786 3.798 1.00 62.75 87 VAL A C 1
ATOM 670 O O . VAL A 1 87 ? 11.019 6.589 4.045 1.00 62.75 87 VAL A O 1
ATOM 673 N N . TYR A 1 88 ? 11.774 8.238 2.688 1.00 67.50 88 TYR A N 1
ATOM 674 C CA . TYR A 1 88 ? 12.399 7.381 1.696 1.00 67.50 88 TYR A CA 1
ATOM 675 C C . TYR A 1 88 ? 13.423 6.450 2.358 1.00 67.50 88 TYR A C 1
ATOM 677 O O . TYR A 1 88 ? 13.340 5.240 2.189 1.00 67.50 88 TYR A O 1
ATOM 685 N N . GLU A 1 89 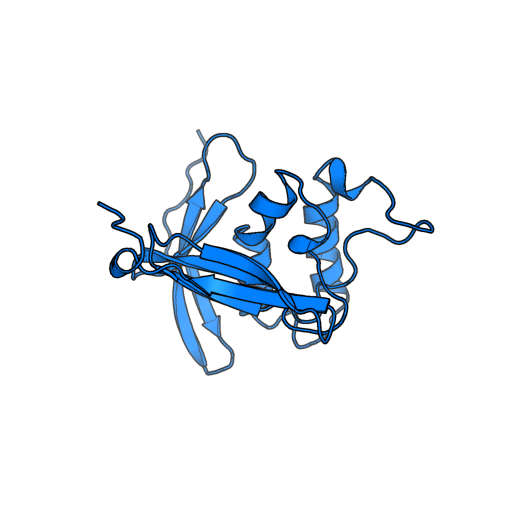? 14.315 6.971 3.205 1.00 69.81 89 GLU A N 1
ATOM 686 C CA . GLU A 1 89 ? 15.310 6.164 3.922 1.00 69.81 89 GLU A CA 1
ATOM 687 C C . GLU A 1 89 ? 14.693 5.131 4.871 1.00 69.81 89 GLU A C 1
ATOM 689 O O . GLU A 1 89 ? 15.140 3.983 4.889 1.00 69.81 89 GLU A O 1
ATOM 694 N N . LYS A 1 90 ? 13.655 5.488 5.642 1.00 68.94 90 LYS A N 1
ATOM 695 C CA . LYS A 1 90 ? 12.946 4.530 6.513 1.00 68.94 90 LYS A CA 1
ATOM 696 C C . LYS A 1 90 ? 12.328 3.396 5.700 1.00 68.94 90 LYS A C 1
ATOM 698 O O . LYS A 1 90 ? 12.451 2.232 6.085 1.00 68.94 90 LYS A O 1
ATOM 703 N N . CYS A 1 91 ? 11.687 3.725 4.582 1.00 68.88 91 CYS A N 1
ATOM 704 C CA . CYS A 1 91 ? 11.027 2.732 3.749 1.00 68.88 91 CYS A CA 1
ATOM 705 C C . CYS A 1 91 ? 12.043 1.880 2.988 1.00 68.88 91 CYS A C 1
ATOM 707 O O . CYS A 1 91 ? 11.929 0.661 3.015 1.00 68.88 91 CYS A O 1
ATOM 709 N N . MET A 1 92 ? 13.102 2.477 2.439 1.00 71.19 92 MET A N 1
ATOM 710 C CA . MET A 1 92 ? 14.220 1.748 1.836 1.00 71.19 92 MET A CA 1
ATOM 711 C C . MET A 1 92 ? 14.922 0.834 2.839 1.00 71.19 92 MET A C 1
ATOM 713 O O . MET A 1 92 ? 15.237 -0.299 2.502 1.00 71.19 92 MET A O 1
ATOM 717 N N . LYS A 1 93 ? 15.121 1.272 4.089 1.00 72.31 93 LYS A N 1
ATOM 718 C CA . LYS A 1 93 ? 15.687 0.440 5.165 1.00 72.31 93 LYS A CA 1
ATOM 719 C C . LYS A 1 93 ? 14.785 -0.735 5.541 1.00 72.31 93 LYS A C 1
ATOM 721 O O . LYS A 1 93 ? 15.277 -1.772 5.981 1.00 72.31 93 LYS A O 1
ATOM 726 N N . TYR A 1 94 ? 13.471 -0.559 5.463 1.00 71.56 94 TYR A N 1
ATOM 727 C CA . TYR A 1 94 ? 12.530 -1.641 5.718 1.00 71.56 94 TYR A CA 1
ATOM 728 C C . TYR A 1 94 ? 12.501 -2.624 4.544 1.00 71.56 94 TYR A C 1
ATOM 730 O O . TYR A 1 94 ? 12.645 -3.829 4.730 1.00 71.56 94 TYR A O 1
ATOM 738 N N . ILE A 1 95 ? 12.395 -2.095 3.330 1.00 68.50 95 ILE A N 1
ATOM 739 C CA . ILE A 1 95 ? 12.338 -2.874 2.101 1.00 68.50 95 ILE A CA 1
ATOM 740 C C . ILE A 1 95 ? 13.647 -3.631 1.855 1.00 68.50 95 ILE A C 1
ATOM 742 O O . ILE A 1 95 ? 13.592 -4.795 1.486 1.00 68.50 95 ILE A O 1
ATOM 746 N N . SER A 1 96 ? 14.812 -3.062 2.176 1.00 68.62 96 SER A N 1
ATOM 747 C CA . SER A 1 96 ? 16.114 -3.734 2.027 1.00 68.62 96 SER A CA 1
ATOM 748 C C . SER A 1 96 ? 16.278 -5.009 2.866 1.00 68.62 96 SER A C 1
ATOM 750 O O . SER A 1 96 ? 17.201 -5.793 2.631 1.00 68.62 96 SER A O 1
ATOM 752 N N . GLN A 1 97 ? 15.389 -5.243 3.838 1.00 69.19 97 GLN A N 1
ATOM 753 C CA . GLN A 1 97 ? 15.339 -6.481 4.623 1.00 69.19 97 GLN A CA 1
ATOM 754 C C . GLN A 1 97 ? 14.763 -7.652 3.824 1.00 69.19 97 GLN A C 1
ATOM 756 O O . GLN A 1 97 ? 14.908 -8.804 4.233 1.00 69.19 97 GLN A O 1
ATOM 761 N N . PHE A 1 98 ? 14.109 -7.383 2.695 1.00 66.81 98 PHE A N 1
ATOM 762 C CA . PHE A 1 98 ? 13.588 -8.423 1.832 1.00 66.81 98 PHE A CA 1
ATOM 763 C C . PHE A 1 98 ? 14.656 -8.880 0.828 1.00 66.81 98 PHE A C 1
ATOM 765 O O . PHE A 1 98 ? 15.164 -8.049 0.075 1.00 66.81 98 PHE A O 1
ATOM 772 N N . PRO A 1 99 ? 14.964 -10.189 0.742 1.00 61.19 99 PRO A N 1
ATOM 773 C CA . PRO A 1 99 ? 16.080 -10.699 -0.063 1.00 61.19 99 PRO A CA 1
ATOM 774 C C . PRO A 1 99 ? 16.097 -10.242 -1.531 1.00 61.19 99 PRO A C 1
ATOM 776 O O . PRO A 1 99 ? 17.147 -9.902 -2.059 1.00 61.19 99 PRO A O 1
ATOM 779 N N . TRP A 1 100 ? 14.932 -10.163 -2.173 1.00 61.12 100 TRP A N 1
ATOM 780 C CA . TRP A 1 100 ? 14.780 -9.799 -3.589 1.00 61.12 100 TRP A CA 1
ATOM 781 C C . TRP A 1 100 ? 15.014 -8.309 -3.881 1.00 61.12 100 TRP A C 1
ATOM 783 O O . TRP A 1 100 ? 15.237 -7.927 -5.020 1.00 61.12 100 TRP A O 1
ATOM 793 N N . THR A 1 101 ? 14.992 -7.453 -2.860 1.00 57.38 101 THR A N 1
ATOM 794 C CA . THR A 1 101 ? 15.249 -6.006 -3.007 1.00 57.38 101 THR A CA 1
ATOM 795 C C . THR A 1 101 ? 16.741 -5.684 -3.072 1.00 57.38 101 THR A C 1
ATOM 797 O O . THR A 1 101 ? 17.123 -4.559 -3.389 1.00 57.38 101 THR A O 1
ATOM 800 N N . GLN A 1 102 ? 17.579 -6.680 -2.762 1.00 56.94 102 GLN A N 1
ATOM 801 C CA . GLN A 1 102 ? 19.031 -6.622 -2.881 1.00 56.94 102 GLN A CA 1
ATOM 802 C C . GLN A 1 102 ? 19.515 -7.102 -4.256 1.00 56.94 102 GLN A C 1
ATOM 804 O O . GLN A 1 102 ? 20.698 -6.957 -4.562 1.00 56.94 102 GLN A O 1
ATOM 809 N N . GLU A 1 103 ? 18.624 -7.649 -5.094 1.00 55.22 103 GLU A N 1
ATOM 810 C CA . GLU A 1 103 ? 18.954 -7.965 -6.480 1.00 55.22 103 GLU A CA 1
ATOM 811 C C . GLU A 1 103 ? 18.949 -6.670 -7.310 1.00 55.22 103 GLU A C 1
ATOM 813 O O . GLU A 1 103 ? 17.941 -5.956 -7.337 1.00 55.22 103 GLU A O 1
ATOM 818 N N . PRO A 1 104 ? 20.066 -6.311 -7.966 1.00 50.09 104 PRO A N 1
ATOM 819 C CA . PRO A 1 104 ? 20.108 -5.129 -8.814 1.00 50.09 104 PRO A CA 1
ATOM 820 C C . PRO A 1 104 ? 19.153 -5.292 -10.002 1.00 50.09 104 PRO A C 1
ATOM 822 O O . PRO A 1 104 ? 19.187 -6.300 -10.709 1.00 50.09 104 PRO A O 1
ATOM 825 N N . TYR A 1 105 ? 18.334 -4.270 -10.257 1.00 46.84 105 TYR A N 1
ATOM 826 C CA . TYR A 1 105 ? 17.615 -4.135 -11.522 1.00 46.84 105 TYR A CA 1
ATOM 827 C C . TYR A 1 105 ? 18.554 -3.530 -12.576 1.00 46.84 105 TYR A C 1
ATOM 829 O O . TYR A 1 105 ? 19.555 -2.900 -12.224 1.00 46.84 105 TYR A O 1
ATOM 837 N N . LEU A 1 106 ? 18.243 -3.756 -13.860 1.00 42.28 106 LEU A N 1
ATOM 838 C CA . LEU A 1 106 ? 18.945 -3.245 -15.051 1.00 42.28 106 LEU A CA 1
ATOM 839 C C . LEU A 1 106 ? 19.861 -2.033 -14.764 1.00 42.28 106 LEU A C 1
ATOM 841 O O . LEU A 1 106 ? 19.397 -0.977 -14.341 1.00 42.28 106 LEU A O 1
ATOM 845 N N . ASN A 1 107 ? 21.161 -2.182 -15.042 1.00 42.38 107 ASN A N 1
ATOM 846 C CA . ASN A 1 107 ? 22.193 -1.146 -14.875 1.00 42.38 107 ASN A CA 1
ATOM 847 C C . ASN A 1 107 ? 22.490 -0.695 -13.426 1.00 42.38 107 ASN A C 1
ATOM 849 O O . ASN A 1 107 ? 22.852 0.462 -13.217 1.00 42.38 107 ASN A O 1
ATOM 853 N N . ASN A 1 108 ? 22.419 -1.593 -12.434 1.00 48.19 108 ASN A N 1
ATOM 854 C CA . ASN A 1 108 ? 22.792 -1.324 -11.029 1.00 48.19 108 ASN A CA 1
ATOM 855 C C . ASN A 1 108 ? 21.955 -0.231 -10.339 1.00 48.19 108 ASN A C 1
ATOM 857 O O . ASN A 1 108 ? 22.403 0.377 -9.364 1.00 48.19 108 ASN A O 1
ATOM 861 N N . VAL A 1 109 ? 20.739 0.025 -10.822 1.00 46.88 109 VAL A N 1
ATOM 862 C CA . VAL A 1 109 ? 19.816 0.954 -10.165 1.00 46.88 109 VAL A CA 1
ATOM 863 C C . VAL A 1 109 ? 19.063 0.189 -9.067 1.00 46.88 109 VAL A C 1
ATOM 865 O O . VAL A 1 109 ? 18.566 -0.910 -9.336 1.00 46.88 109 VAL A O 1
ATOM 868 N N . PRO A 1 110 ? 18.973 0.718 -7.829 1.00 49.06 110 PRO A N 1
ATOM 869 C CA . PRO A 1 110 ? 18.159 0.110 -6.784 1.00 49.06 110 PRO A CA 1
ATOM 870 C C . PRO A 1 110 ? 16.720 -0.057 -7.267 1.00 49.06 110 PRO A C 1
ATOM 872 O O . PRO A 1 110 ? 16.124 0.879 -7.784 1.00 49.06 110 PRO A O 1
ATOM 875 N N . 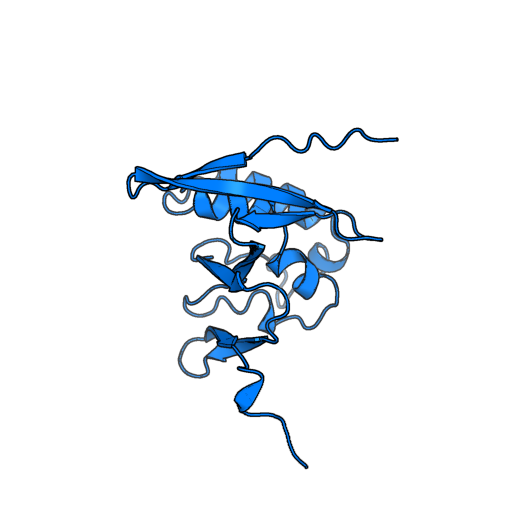PHE A 1 111 ? 16.168 -1.250 -7.075 1.00 54.31 111 PHE A N 1
ATOM 876 C CA . PHE A 1 111 ? 14.859 -1.679 -7.570 1.00 54.31 111 PHE A CA 1
ATOM 877 C C . PHE A 1 111 ? 13.689 -0.759 -7.133 1.00 54.31 111 PHE A C 1
ATOM 879 O O . PHE A 1 111 ? 12.694 -0.618 -7.838 1.00 54.31 111 PHE A O 1
ATOM 886 N N . PHE A 1 112 ? 13.822 -0.099 -5.979 1.00 56.62 112 PHE A N 1
ATOM 887 C CA . PHE A 1 112 ? 12.828 0.803 -5.394 1.00 56.62 112 PHE A CA 1
ATOM 888 C C . PHE A 1 112 ? 13.203 2.277 -5.606 1.00 56.62 112 PHE A C 1
ATOM 890 O O . PHE A 1 112 ? 13.820 2.892 -4.739 1.00 56.62 112 PHE A O 1
ATOM 897 N N . THR A 1 113 ? 12.824 2.870 -6.740 1.00 49.88 113 THR A N 1
ATOM 898 C CA . THR A 1 113 ? 13.020 4.316 -6.989 1.00 49.88 113 THR A CA 1
ATOM 899 C C . THR A 1 113 ? 11.733 5.136 -6.888 1.00 49.88 113 THR A C 1
ATOM 901 O O . THR A 1 113 ? 11.794 6.326 -6.589 1.00 49.88 113 THR A O 1
ATOM 904 N N . ALA A 1 114 ? 10.561 4.519 -7.066 1.00 55.34 114 ALA A N 1
ATOM 905 C CA . ALA A 1 114 ? 9.285 5.224 -7.210 1.00 55.34 114 ALA A CA 1
ATOM 906 C C . ALA A 1 114 ? 8.400 5.179 -5.949 1.00 55.34 114 ALA A C 1
ATOM 908 O O . ALA A 1 114 ? 7.208 4.888 -6.015 1.00 55.34 114 ALA A O 1
ATOM 909 N N . PHE A 1 115 ? 8.968 5.491 -4.780 1.00 61.47 115 PHE A N 1
ATOM 910 C CA . PHE A 1 115 ? 8.152 5.804 -3.595 1.00 61.47 115 PHE A CA 1
ATOM 911 C C . PHE A 1 115 ? 7.358 7.101 -3.773 1.00 61.47 115 PHE A C 1
ATOM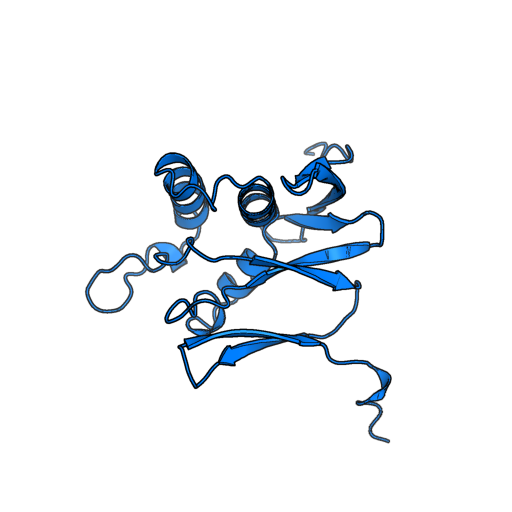 913 O O . PHE A 1 115 ? 6.269 7.266 -3.222 1.00 61.47 115 PHE A O 1
ATOM 920 N N . SER A 1 116 ? 7.918 8.029 -4.547 1.00 59.84 116 SER A N 1
ATOM 921 C CA . SER A 1 116 ? 7.242 9.251 -4.948 1.00 59.84 116 SER A CA 1
ATOM 922 C C . SER A 1 116 ? 6.032 8.903 -5.811 1.00 59.84 116 SER A C 1
ATOM 924 O O . SER A 1 116 ? 6.185 8.360 -6.904 1.00 59.84 116 SER A O 1
ATOM 926 N N . GLY A 1 117 ? 4.836 9.249 -5.340 1.00 70.75 117 GLY A N 1
ATOM 927 C CA . GLY A 1 117 ? 3.604 9.027 -6.094 1.00 70.75 117 GLY A CA 1
ATOM 928 C C . GLY A 1 117 ? 2.823 7.778 -5.716 1.00 70.75 117 GLY A C 1
ATOM 929 O O . GLY A 1 117 ? 1.762 7.572 -6.297 1.00 70.75 117 GLY A O 1
ATOM 930 N N . LEU A 1 118 ? 3.280 6.985 -4.739 1.00 79.56 118 LEU A N 1
ATOM 931 C CA . LEU A 1 118 ? 2.439 5.935 -4.170 1.00 79.56 118 LEU A CA 1
ATOM 932 C C . LEU A 1 118 ? 1.152 6.534 -3.605 1.00 79.56 118 LEU A C 1
ATOM 934 O O . LEU A 1 118 ? 1.156 7.546 -2.902 1.00 79.56 118 LEU A O 1
ATOM 938 N N . GLN A 1 119 ? 0.049 5.865 -3.900 1.00 84.38 119 GLN A N 1
ATOM 939 C CA . GLN A 1 119 ? -1.270 6.178 -3.390 1.00 84.38 119 GLN A CA 1
ATOM 940 C C . GLN A 1 119 ? -1.856 4.954 -2.699 1.00 84.38 119 GLN A C 1
ATOM 942 O O . GLN A 1 119 ? -1.460 3.814 -2.945 1.00 84.38 119 GLN A O 1
ATOM 947 N N . VAL A 1 120 ? -2.816 5.207 -1.814 1.00 88.31 120 VAL A N 1
ATOM 948 C CA . VAL A 1 120 ? -3.532 4.164 -1.086 1.00 88.31 120 VAL A CA 1
ATOM 949 C C . VAL A 1 120 ? -4.977 4.151 -1.547 1.00 88.31 120 VAL A C 1
ATOM 951 O O . VAL A 1 120 ? -5.679 5.157 -1.452 1.00 88.31 120 VAL A O 1
ATOM 954 N N . HIS A 1 121 ? -5.434 2.987 -1.989 1.00 91.38 121 HIS A N 1
ATOM 955 C CA . HIS A 1 121 ? -6.839 2.718 -2.239 1.00 91.38 121 HIS A CA 1
ATOM 956 C C . HIS A 1 121 ? -7.367 1.718 -1.209 1.00 91.38 121 HIS A C 1
ATOM 958 O O . HIS A 1 121 ? -6.737 0.697 -0.940 1.00 91.38 121 HIS A O 1
ATOM 964 N N . PHE A 1 122 ? -8.523 2.002 -0.614 1.00 92.00 122 PHE A N 1
ATOM 965 C CA . PHE A 1 122 ? -9.168 1.093 0.331 1.00 92.00 122 PHE A CA 1
ATOM 966 C C . PHE A 1 122 ? -10.184 0.225 -0.406 1.00 92.00 122 PHE A C 1
ATOM 968 O O . PHE A 1 122 ? -11.190 0.724 -0.902 1.00 92.00 122 PHE A O 1
ATOM 975 N N . ILE A 1 123 ? -9.923 -1.079 -0.464 1.00 91.06 123 ILE A N 1
ATOM 976 C CA . ILE A 1 123 ? -10.754 -2.047 -1.184 1.00 91.06 123 ILE A CA 1
ATOM 977 C C . ILE A 1 123 ? -11.596 -2.842 -0.179 1.00 91.06 123 ILE A C 1
ATOM 979 O O . ILE A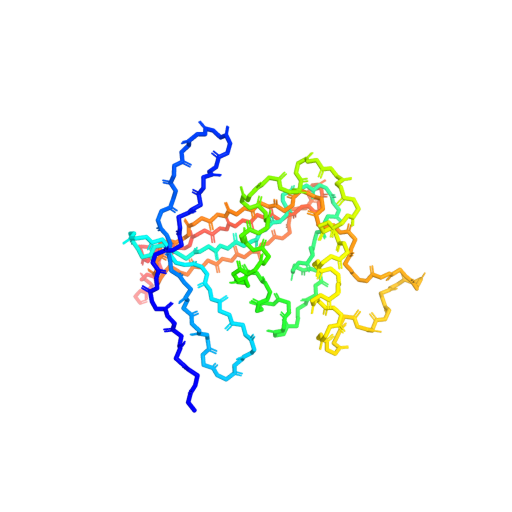 1 123 ? -11.040 -3.334 0.806 1.00 91.06 123 ILE A O 1
ATOM 983 N N . PRO A 1 124 ? -12.910 -3.044 -0.393 1.00 90.94 124 PRO A N 1
ATOM 984 C CA . PRO A 1 124 ? -13.719 -3.869 0.499 1.00 90.94 124 PRO A CA 1
ATOM 985 C C . PRO A 1 124 ? -13.136 -5.277 0.663 1.00 90.94 124 PRO A C 1
ATOM 987 O O . PRO A 1 124 ? -12.648 -5.885 -0.297 1.00 90.94 124 PRO A O 1
ATOM 990 N N . LYS A 1 125 ? -13.205 -5.829 1.877 1.00 84.88 125 LYS A N 1
ATOM 991 C CA . LYS A 1 125 ? -12.748 -7.200 2.139 1.00 84.88 125 LYS A CA 1
ATOM 992 C C . LYS A 1 125 ? -13.423 -8.191 1.187 1.00 84.88 125 LYS A C 1
ATOM 994 O O . LYS A 1 125 ? -14.597 -8.043 0.870 1.00 84.88 125 LYS A O 1
ATOM 999 N N . HIS A 1 126 ? -12.691 -9.232 0.791 1.00 82.88 126 HIS A N 1
ATOM 1000 C CA . HIS A 1 126 ? -13.162 -10.279 -0.129 1.00 82.88 126 HIS A CA 1
ATOM 1001 C C . HIS A 1 126 ? -13.458 -9.801 -1.561 1.00 82.88 126 HIS A C 1
ATOM 1003 O O . HIS A 1 126 ? -14.006 -10.561 -2.354 1.00 82.88 126 HIS A O 1
ATOM 1009 N N . THR A 1 127 ? -13.046 -8.585 -1.923 1.00 86.44 127 THR A N 1
ATOM 1010 C CA . THR A 1 127 ? -13.055 -8.135 -3.318 1.00 86.44 127 THR A CA 1
ATOM 1011 C C . THR A 1 127 ? -11.881 -8.757 -4.060 1.00 86.44 127 THR A C 1
ATOM 1013 O O . THR A 1 127 ? -10.734 -8.658 -3.617 1.00 86.44 127 THR A O 1
ATOM 1016 N N . MET A 1 128 ? -12.158 -9.379 -5.203 1.00 88.00 128 MET A N 1
ATOM 1017 C CA . MET A 1 128 ? -11.108 -9.706 -6.160 1.00 88.00 128 MET A CA 1
ATOM 1018 C C . MET A 1 128 ? -10.734 -8.436 -6.915 1.00 88.00 128 MET A C 1
ATOM 1020 O O . MET A 1 128 ? -11.609 -7.703 -7.372 1.00 88.00 128 MET A O 1
ATOM 1024 N N . PHE A 1 129 ? -9.445 -8.187 -7.082 1.00 87.81 129 PHE A N 1
ATOM 1025 C CA . PHE A 1 129 ? -8.957 -7.073 -7.880 1.00 87.81 129 PHE A CA 1
ATOM 1026 C C . PHE A 1 129 ? -7.725 -7.507 -8.665 1.00 87.81 129 PHE A C 1
ATOM 1028 O O . PHE A 1 129 ? -7.063 -8.481 -8.297 1.00 87.81 129 PHE A O 1
ATOM 1035 N N . ARG A 1 130 ? -7.412 -6.778 -9.734 1.00 85.81 130 ARG A N 1
ATOM 1036 C CA . ARG A 1 130 ? -6.098 -6.838 -10.374 1.00 85.81 130 ARG A CA 1
ATOM 1037 C C . ARG A 1 130 ? -5.440 -5.474 -10.323 1.00 85.81 130 ARG A C 1
ATOM 1039 O O . ARG A 1 130 ? -6.111 -4.452 -10.450 1.00 85.81 130 ARG A O 1
ATOM 1046 N N . MET A 1 131 ? -4.125 -5.485 -10.169 1.00 84.25 131 MET A N 1
ATOM 1047 C CA . MET A 1 131 ? -3.296 -4.330 -10.468 1.00 84.25 131 MET A CA 1
ATOM 1048 C C . MET A 1 131 ? -2.686 -4.546 -11.844 1.00 84.25 131 MET A C 1
ATOM 1050 O O . MET A 1 131 ? -2.244 -5.654 -12.153 1.00 84.25 131 MET A O 1
ATOM 1054 N N . PHE A 1 132 ? -2.727 -3.528 -12.689 1.00 81.56 132 PHE A N 1
ATOM 1055 C CA . PHE A 1 132 ? -2.197 -3.620 -14.041 1.00 81.56 132 PHE A CA 1
ATOM 1056 C C . PHE A 1 132 ? -1.485 -2.333 -14.423 1.00 81.56 132 PHE A C 1
ATOM 1058 O O . PHE A 1 132 ? -1.822 -1.246 -13.947 1.00 81.56 132 PHE A O 1
ATOM 1065 N N . ARG A 1 133 ? -0.489 -2.487 -15.293 1.00 79.69 133 ARG A N 1
ATOM 1066 C CA . ARG A 1 133 ? 0.274 -1.380 -15.848 1.00 79.69 133 ARG A CA 1
ATOM 1067 C C . ARG A 1 133 ? -0.554 -0.667 -16.908 1.00 79.69 133 ARG A C 1
ATOM 1069 O O . ARG A 1 133 ? -1.112 -1.306 -17.800 1.00 79.69 133 ARG A O 1
ATOM 1076 N N . THR A 1 134 ? -0.609 0.652 -16.835 1.00 76.62 134 THR A N 1
ATOM 1077 C CA . THR A 1 134 ? -1.206 1.488 -17.871 1.00 76.62 134 THR A CA 1
ATOM 1078 C C . THR A 1 134 ? -0.229 1.622 -19.038 1.00 76.62 134 THR A C 1
ATOM 1080 O O . THR A 1 134 ? 0.909 2.067 -18.884 1.00 76.62 134 THR A O 1
ATOM 1083 N N . GLU A 1 135 ? -0.670 1.233 -20.235 1.00 67.06 135 GLU A N 1
ATOM 1084 C CA . GLU A 1 135 ? 0.174 1.210 -21.441 1.00 67.06 135 GLU A CA 1
ATOM 1085 C C . GLU A 1 135 ? 0.677 2.603 -21.846 1.00 67.06 135 GLU A C 1
ATOM 1087 O O . GLU A 1 135 ? 1.752 2.733 -22.422 1.00 67.06 135 GLU A O 1
ATOM 1092 N N . TYR A 1 136 ? -0.089 3.647 -21.522 1.00 62.78 136 TYR A N 1
ATOM 1093 C CA . TYR A 1 136 ? 0.184 5.010 -21.971 1.00 62.78 136 TYR A CA 1
ATOM 1094 C C . TYR A 1 136 ? 1.355 5.676 -21.238 1.00 62.78 136 TYR A C 1
ATOM 1096 O O . TYR A 1 136 ? 2.070 6.481 -21.826 1.00 62.78 136 TYR A O 1
ATOM 1104 N N . ASN A 1 137 ? 1.552 5.355 -19.958 1.00 66.06 137 ASN A N 1
ATOM 1105 C CA . ASN A 1 137 ? 2.492 6.084 -19.113 1.00 66.06 137 ASN A CA 1
ATOM 1106 C C . ASN A 1 137 ? 3.303 5.204 -18.146 1.00 66.06 137 ASN A C 1
ATOM 1108 O O . ASN A 1 137 ? 4.210 5.687 -17.475 1.00 66.06 137 ASN A O 1
ATOM 1112 N N . GLY A 1 138 ? 3.032 3.898 -18.083 1.00 67.81 138 GLY A N 1
ATOM 1113 C CA . GLY A 1 138 ? 3.746 2.981 -17.193 1.00 67.81 138 GLY A CA 1
ATOM 1114 C C . GLY A 1 138 ? 3.413 3.148 -15.708 1.00 67.81 138 GLY A C 1
ATOM 1115 O O . GLY A 1 138 ? 4.148 2.628 -14.870 1.00 67.81 138 GLY A O 1
ATOM 1116 N N . GLY A 1 139 ? 2.331 3.862 -15.389 1.00 77.00 139 GLY A N 1
ATOM 1117 C CA . GLY A 1 139 ? 1.732 3.854 -14.060 1.00 77.00 139 GLY A CA 1
ATOM 1118 C C . GLY A 1 139 ? 0.973 2.557 -13.783 1.00 77.00 139 GLY A C 1
ATOM 1119 O O . GLY A 1 139 ? 0.860 1.664 -14.625 1.00 77.00 139 GLY A O 1
ATOM 1120 N N . GLU A 1 140 ? 0.436 2.451 -12.578 1.00 82.31 140 GLU A N 1
ATOM 1121 C CA . GLU A 1 140 ? -0.397 1.341 -12.135 1.00 82.31 140 GLU A CA 1
ATOM 1122 C C . GLU A 1 140 ? -1.838 1.796 -11.931 1.00 82.31 140 GLU A C 1
ATOM 1124 O O . GLU A 1 140 ? -2.128 2.909 -11.491 1.00 82.31 140 GLU A O 1
ATOM 1129 N N . SER A 1 141 ? -2.768 0.897 -12.222 1.00 83.00 141 SER A N 1
ATOM 1130 C CA . SER A 1 141 ? -4.186 1.070 -11.936 1.00 83.00 141 SER A CA 1
ATOM 1131 C C . SER A 1 141 ? -4.745 -0.171 -11.258 1.00 83.00 141 SER A C 1
ATOM 1133 O O . SER A 1 141 ? -4.292 -1.293 -11.498 1.00 83.00 141 SER A O 1
ATOM 1135 N N . ILE A 1 142 ? -5.743 0.039 -10.401 1.00 86.69 142 ILE A N 1
ATOM 1136 C CA . ILE A 1 142 ? -6.477 -1.028 -9.721 1.00 86.69 142 ILE A CA 1
ATOM 1137 C C . ILE A 1 142 ? -7.827 -1.198 -10.416 1.00 86.69 142 ILE A C 1
ATOM 1139 O O . ILE A 1 142 ? -8.616 -0.259 -10.492 1.00 86.69 142 ILE A O 1
ATOM 1143 N N . GLU A 1 143 ? -8.115 -2.411 -10.877 1.00 89.00 143 GLU A N 1
ATOM 1144 C CA . GLU A 1 143 ? -9.443 -2.802 -11.346 1.00 89.00 143 GLU A CA 1
ATOM 1145 C C . GLU A 1 143 ? -10.091 -3.752 -10.343 1.00 89.00 143 GLU A C 1
ATOM 1147 O O . GLU A 1 143 ? -9.521 -4.787 -9.988 1.00 89.00 143 GLU A O 1
ATOM 1152 N N . LEU A 1 144 ? -11.300 -3.405 -9.902 1.00 88.50 144 LEU A N 1
ATOM 1153 C CA . LEU A 1 144 ? -12.101 -4.222 -8.998 1.00 88.50 144 LEU A CA 1
ATOM 1154 C C . LEU A 1 144 ? -13.037 -5.128 -9.797 1.00 88.50 144 LEU A C 1
ATOM 1156 O O . LEU A 1 144 ? -13.811 -4.666 -10.637 1.00 88.50 144 LEU A O 1
ATOM 1160 N N . PHE A 1 145 ? -13.029 -6.418 -9.481 1.00 84.62 145 PHE A N 1
ATOM 1161 C CA . PHE A 1 145 ? -13.967 -7.373 -10.050 1.00 84.62 145 PHE A CA 1
ATOM 1162 C C . PHE A 1 145 ? -15.185 -7.491 -9.138 1.00 84.62 145 PHE A C 1
ATOM 1164 O O . PHE A 1 145 ? -15.126 -8.061 -8.046 1.00 84.62 145 PHE A O 1
ATOM 1171 N N . HIS A 1 146 ? -16.319 -6.967 -9.595 1.00 70.25 146 HIS A N 1
ATOM 1172 C CA . HIS A 1 146 ? -17.591 -7.204 -8.926 1.00 70.25 146 HIS A CA 1
ATOM 1173 C C . HIS A 1 146 ? -18.045 -8.648 -9.174 1.00 70.25 146 HIS A C 1
ATOM 1175 O O . HIS A 1 146 ? -18.135 -9.099 -10.318 1.00 70.25 146 HIS A O 1
ATOM 1181 N N . SER A 1 147 ? -18.368 -9.363 -8.095 1.00 55.22 147 SER A N 1
ATOM 1182 C CA . SER A 1 147 ? -18.821 -10.762 -8.112 1.00 55.22 147 SER A CA 1
ATOM 1183 C C . SER A 1 147 ? -20.057 -11.009 -8.988 1.00 55.22 147 SER A C 1
ATOM 1185 O O . SER A 1 147 ? -20.269 -12.131 -9.438 1.00 55.22 147 SER A O 1
ATOM 1187 N N . SER A 1 148 ? -20.837 -9.972 -9.308 1.00 53.28 148 SER A N 1
ATOM 1188 C CA . SER A 1 148 ? -21.993 -10.064 -10.207 1.00 53.28 148 SER A CA 1
ATOM 1189 C C . SER A 1 148 ? -21.644 -10.232 -11.692 1.00 53.28 148 SER A C 1
ATOM 1191 O O . SER A 1 148 ? -22.541 -10.530 -12.474 1.00 53.28 148 SER A O 1
ATOM 1193 N N . LYS A 1 149 ? -20.377 -10.067 -12.105 1.00 44.28 149 LYS A N 1
ATOM 1194 C CA . LYS A 1 149 ? -19.959 -10.203 -13.516 1.00 44.28 149 LYS A CA 1
ATOM 1195 C C . LYS A 1 149 ? -19.291 -11.537 -13.872 1.00 44.28 149 LYS A C 1
ATOM 1197 O O . LYS A 1 149 ? -19.028 -11.763 -15.047 1.00 44.28 149 LYS A O 1
ATOM 1202 N N . TYR A 1 150 ? -19.044 -12.416 -12.897 1.00 42.88 150 TYR A N 1
ATOM 1203 C CA . TYR A 1 150 ? -18.308 -13.672 -13.114 1.00 42.88 150 TYR A CA 1
ATOM 1204 C C . TYR A 1 150 ? -19.043 -14.933 -12.639 1.00 42.88 150 TYR A C 1
ATOM 1206 O O . TYR A 1 150 ? -18.426 -15.990 -12.535 1.00 42.88 150 TYR A O 1
ATOM 1214 N N . MET A 1 151 ? -20.362 -14.868 -12.412 1.00 33.25 151 MET A N 1
ATOM 1215 C CA . MET A 1 151 ? -21.179 -16.085 -12.484 1.00 33.25 151 MET A CA 1
ATOM 1216 C C . MET A 1 151 ? -21.358 -16.457 -13.957 1.00 33.25 151 MET A C 1
ATOM 1218 O O . MET A 1 151 ? -22.336 -16.081 -14.596 1.00 33.25 151 MET A O 1
ATOM 1222 N N . VAL A 1 152 ? -20.363 -17.152 -14.502 1.00 33.84 152 VAL A N 1
ATOM 1223 C CA . VAL A 1 152 ? -20.534 -17.947 -15.716 1.00 33.84 152 VAL A CA 1
ATOM 1224 C C . VAL A 1 152 ? -21.148 -19.274 -15.264 1.00 33.84 152 VAL A C 1
ATOM 1226 O O . VAL A 1 152 ? -20.541 -19.988 -14.467 1.00 33.84 152 VAL A O 1
ATOM 1229 N N . THR A 1 153 ? -22.386 -19.515 -15.697 1.00 35.25 153 THR A N 1
ATOM 1230 C CA . THR A 1 153 ? -23.091 -20.810 -15.668 1.00 35.25 153 THR A CA 1
ATOM 1231 C C . THR A 1 153 ? -22.285 -21.920 -16.317 1.00 35.25 153 THR A C 1
ATOM 1233 O O . THR A 1 153 ? -21.655 -21.619 -17.357 1.00 35.25 153 THR A O 1
#